Protein AF-A0A7V9K4Q1-F1 (afdb_monomer_lite)

Radius of gyration: 15.41 Å; chains: 1; bounding box: 44×35×32 Å

Secondary structure (DSSP, 8-state):
-HHHHHHHH-SSPPP---SS-HHHHHHHHHHHHHHHHHHT--TTTHHHHHHHHHHHHTTS-TT-HHHHHHHHHHHHHHHHTS-S-----

Sequence (89 aa):
MATALWKESTDEPLPKLPPGDPAEQIQELELRLVKVMVAEATPENAKKIAERTWDLVHDRPEIDPVKQAVVKAHEDLSQLGRPKGEAIE

pLDDT: mean 83.2, std 12.48, range [47.34, 94.62]

Structure (mmCIF, N/CA/C/O backbone):
data_AF-A0A7V9K4Q1-F1
#
_entry.id   AF-A0A7V9K4Q1-F1
#
loop_
_atom_site.group_PDB
_atom_site.id
_atom_site.type_symbol
_atom_site.label_atom_id
_atom_site.label_alt_id
_atom_site.label_comp_id
_atom_site.label_asym_id
_atom_site.label_entity_id
_atom_site.label_seq_id
_atom_site.pdbx_PDB_ins_code
_atom_site.Cartn_x
_atom_site.Cartn_y
_atom_site.Cartn_z
_atom_site.occupancy
_atom_site.B_iso_or_eq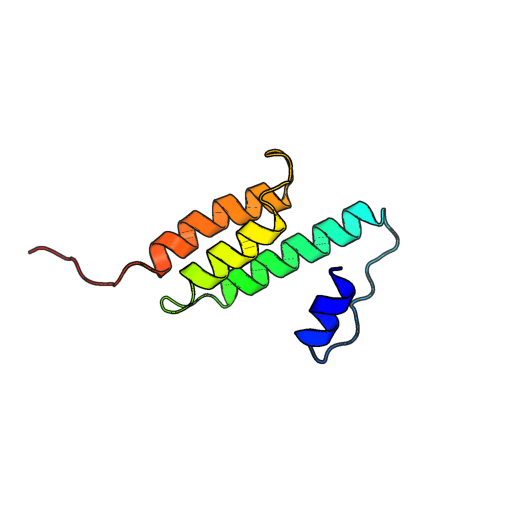uiv
_atom_site.auth_seq_id
_atom_site.auth_comp_id
_atom_site.auth_asym_id
_atom_site.auth_atom_id
_atom_site.pdbx_PDB_model_num
ATOM 1 N N . MET A 1 1 ? 12.867 -2.679 -2.180 1.00 64.56 1 MET A N 1
ATOM 2 C CA . MET A 1 1 ? 12.366 -2.296 -0.839 1.00 64.56 1 MET A CA 1
ATOM 3 C C . MET A 1 1 ? 11.086 -3.049 -0.448 1.00 64.56 1 MET A C 1
ATOM 5 O O . MET A 1 1 ? 11.003 -3.465 0.696 1.00 64.56 1 MET A O 1
ATOM 9 N N . ALA A 1 2 ? 10.151 -3.347 -1.362 1.00 73.38 2 ALA A N 1
ATOM 10 C CA . ALA A 1 2 ? 8.909 -4.083 -1.053 1.00 73.38 2 ALA A CA 1
ATOM 11 C C . ALA A 1 2 ? 9.087 -5.500 -0.454 1.00 73.38 2 ALA A C 1
ATOM 13 O O . ALA A 1 2 ? 8.316 -5.914 0.407 1.00 73.38 2 ALA A O 1
ATOM 14 N N . THR A 1 3 ? 10.126 -6.237 -0.857 1.00 77.00 3 THR A N 1
ATOM 15 C CA . THR A 1 3 ? 10.389 -7.599 -0.355 1.00 77.00 3 THR A CA 1
ATOM 16 C C . THR A 1 3 ? 10.803 -7.643 1.116 1.00 77.00 3 THR A C 1
ATOM 18 O O . THR A 1 3 ? 10.487 -8.609 1.805 1.00 77.00 3 THR A O 1
ATOM 21 N N . ALA A 1 4 ? 11.482 -6.601 1.605 1.00 79.44 4 ALA A N 1
ATOM 22 C CA . ALA A 1 4 ? 11.819 -6.471 3.020 1.00 79.44 4 ALA A CA 1
ATOM 23 C C . ALA A 1 4 ? 10.551 -6.233 3.852 1.00 79.44 4 ALA A C 1
ATOM 25 O O . ALA A 1 4 ? 10.315 -6.946 4.821 1.00 79.44 4 ALA A O 1
ATOM 26 N N . LEU A 1 5 ? 9.681 -5.328 3.390 1.00 86.06 5 LEU A N 1
ATOM 27 C CA . LEU A 1 5 ? 8.445 -4.969 4.084 1.00 86.06 5 LEU A CA 1
ATOM 28 C C . LEU A 1 5 ? 7.433 -6.130 4.145 1.00 86.06 5 LEU A C 1
ATOM 30 O O . LEU A 1 5 ? 6.771 -6.312 5.164 1.00 86.06 5 LEU A O 1
ATOM 34 N N . TRP A 1 6 ? 7.351 -6.956 3.092 1.00 81.19 6 TRP A N 1
ATOM 35 C CA . TRP A 1 6 ? 6.529 -8.177 3.083 1.00 81.19 6 TRP A CA 1
ATOM 36 C C . TRP A 1 6 ? 6.952 -9.161 4.179 1.00 81.19 6 TRP A C 1
ATOM 38 O O . TRP A 1 6 ? 6.111 -9.716 4.880 1.00 81.19 6 TRP A O 1
ATOM 48 N N . LYS A 1 7 ? 8.266 -9.347 4.346 1.00 79.88 7 LYS A N 1
ATOM 49 C CA . LYS A 1 7 ? 8.838 -10.276 5.326 1.00 79.88 7 LYS A CA 1
ATOM 50 C C . LYS A 1 7 ? 8.672 -9.792 6.770 1.00 79.88 7 LYS A C 1
ATOM 52 O O . LYS A 1 7 ? 8.662 -10.607 7.680 1.00 79.88 7 LYS A O 1
ATOM 57 N N . GLU A 1 8 ? 8.559 -8.481 6.976 1.00 82.56 8 GLU A N 1
ATOM 58 C CA . GLU A 1 8 ? 8.278 -7.893 8.292 1.00 82.56 8 GLU A CA 1
ATOM 59 C C . GLU A 1 8 ? 6.783 -7.882 8.638 1.00 82.56 8 GLU A C 1
ATOM 61 O O . GLU A 1 8 ? 6.430 -7.855 9.813 1.00 82.56 8 GLU A O 1
ATOM 66 N N . SER A 1 9 ? 5.909 -7.895 7.628 1.00 82.19 9 SER A N 1
ATOM 67 C CA . SER A 1 9 ? 4.461 -7.724 7.816 1.00 82.19 9 SER A CA 1
ATOM 68 C C . SER A 1 9 ? 3.663 -9.026 7.701 1.00 82.19 9 SER A C 1
ATOM 70 O O . SER A 1 9 ? 2.493 -9.044 8.069 1.00 82.19 9 SER A O 1
ATOM 72 N N . THR A 1 10 ? 4.259 -10.103 7.176 1.00 78.12 10 THR A N 1
ATOM 73 C CA . THR A 1 10 ? 3.576 -11.380 6.916 1.00 78.12 10 THR A CA 1
ATOM 74 C C . THR A 1 10 ? 4.469 -12.573 7.277 1.00 78.12 10 THR A C 1
ATOM 76 O O . THR A 1 10 ? 5.682 -12.523 7.075 1.00 78.12 10 THR A O 1
ATOM 79 N N . ASP A 1 11 ? 3.864 -13.665 7.756 1.00 77.19 11 ASP A N 1
ATOM 80 C CA . ASP A 1 11 ? 4.534 -14.965 7.973 1.00 77.19 11 ASP A CA 1
ATOM 81 C C . ASP A 1 11 ? 4.488 -15.863 6.714 1.00 77.19 11 ASP A C 1
ATOM 83 O O . ASP A 1 11 ? 4.932 -17.012 6.713 1.00 77.19 11 ASP A O 1
ATOM 87 N N . GLU A 1 12 ? 3.933 -15.348 5.613 1.00 71.19 12 GLU A N 1
ATOM 88 C CA . GLU A 1 12 ? 3.732 -16.099 4.377 1.00 71.19 12 GLU A CA 1
ATOM 89 C C . GLU A 1 12 ? 4.925 -15.970 3.417 1.00 71.19 12 GLU A C 1
ATOM 91 O O . GLU A 1 12 ? 5.520 -14.892 3.274 1.00 71.19 12 GLU A O 1
ATOM 96 N N . PRO A 1 13 ? 5.282 -17.058 2.702 1.00 75.44 13 PRO A N 1
ATOM 97 C CA . PRO A 1 13 ? 6.345 -17.011 1.712 1.00 75.44 13 PRO A CA 1
ATOM 98 C C . PRO A 1 13 ? 6.002 -16.008 0.612 1.00 75.44 13 PRO A C 1
ATOM 100 O O . PRO A 1 13 ? 4.847 -15.880 0.205 1.00 75.44 13 PRO A O 1
ATOM 103 N N . LEU A 1 14 ? 7.032 -15.324 0.104 1.00 73.62 14 LEU A N 1
ATOM 104 C CA . LEU A 1 14 ? 6.860 -14.317 -0.936 1.00 73.62 14 LEU A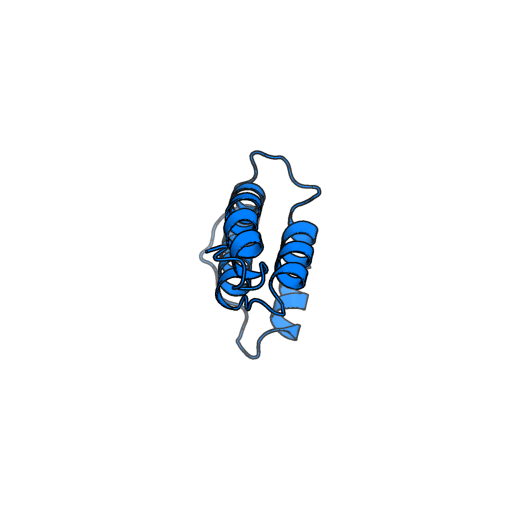 CA 1
ATOM 105 C C . LEU A 1 14 ? 6.088 -14.924 -2.126 1.00 73.62 14 LEU A C 1
ATOM 107 O O . LEU A 1 14 ? 6.527 -15.947 -2.669 1.00 73.62 14 LEU A O 1
ATOM 111 N N . PRO A 1 15 ? 4.954 -14.336 -2.536 1.00 74.06 15 PRO A N 1
ATOM 112 C CA . PRO A 1 15 ? 4.132 -14.904 -3.590 1.00 74.06 15 PRO A CA 1
ATOM 113 C C . PRO A 1 15 ? 4.916 -14.964 -4.903 1.00 74.06 15 PRO A C 1
ATOM 115 O O . PRO A 1 15 ? 5.543 -13.990 -5.323 1.00 74.06 15 PRO A O 1
ATOM 118 N N . LYS A 1 16 ? 4.885 -16.130 -5.562 1.00 68.56 16 LYS A N 1
ATOM 119 C CA . LYS A 1 16 ? 5.486 -16.308 -6.888 1.00 68.56 16 LYS A CA 1
ATOM 120 C C . LYS A 1 16 ? 4.585 -15.655 -7.926 1.00 68.56 16 LYS A C 1
ATOM 122 O O . LYS A 1 16 ? 3.526 -16.186 -8.254 1.00 68.56 16 LYS A O 1
ATOM 127 N N . LEU A 1 17 ? 5.016 -14.506 -8.423 1.00 62.62 17 LEU A N 1
ATOM 128 C CA . LEU A 1 17 ? 4.368 -13.833 -9.537 1.00 62.62 17 LEU A CA 1
ATOM 129 C C . LEU A 1 17 ? 4.756 -14.538 -10.856 1.00 62.62 17 LEU A C 1
ATOM 131 O O . LEU A 1 17 ? 5.874 -15.056 -10.966 1.00 62.62 17 LEU A O 1
ATOM 135 N N . PRO A 1 18 ? 3.834 -14.648 -11.831 1.00 60.38 18 PRO A N 1
ATOM 136 C CA . PRO A 1 18 ? 4.134 -15.228 -13.139 1.00 60.38 18 PRO A CA 1
ATOM 137 C C . PRO A 1 18 ? 5.250 -14.434 -13.844 1.00 60.38 18 PRO A C 1
ATOM 139 O O . PRO A 1 18 ? 5.415 -13.248 -13.562 1.00 60.38 18 PRO A O 1
ATOM 142 N N . PRO A 1 19 ? 6.029 -15.051 -14.755 1.00 53.53 19 PRO A N 1
ATOM 143 C CA . PRO A 1 19 ? 7.087 -14.350 -15.476 1.00 53.53 19 PRO A CA 1
ATOM 144 C C . PRO A 1 19 ? 6.485 -13.266 -16.385 1.00 53.53 19 PRO A C 1
ATOM 146 O O . PRO A 1 19 ? 5.965 -13.561 -17.456 1.00 53.53 19 PRO A O 1
ATOM 149 N N . GLY A 1 20 ? 6.558 -12.019 -15.927 1.00 61.03 20 GLY A N 1
ATOM 150 C CA . GLY A 1 20 ? 6.232 -10.789 -16.657 1.00 61.03 20 GLY A CA 1
ATOM 151 C C . GLY A 1 20 ? 7.310 -9.726 -16.438 1.00 61.03 20 GLY A C 1
ATOM 152 O O . GLY A 1 20 ? 8.326 -10.016 -15.795 1.00 61.03 20 GLY A O 1
ATOM 153 N N . ASP A 1 21 ? 7.107 -8.505 -16.936 1.00 74.62 21 ASP A N 1
ATOM 154 C CA . ASP A 1 21 ? 8.027 -7.398 -16.658 1.00 74.62 21 ASP A CA 1
ATOM 155 C C . ASP A 1 21 ? 8.132 -7.203 -15.128 1.00 74.62 21 ASP A C 1
ATOM 157 O O . ASP A 1 21 ? 7.104 -7.089 -14.450 1.00 74.62 21 ASP A O 1
ATOM 161 N N . PRO A 1 22 ? 9.342 -7.207 -14.537 1.00 78.62 22 PRO A N 1
ATOM 162 C CA . PRO A 1 22 ? 9.523 -6.940 -13.113 1.00 78.62 22 PRO A CA 1
ATOM 163 C C . PRO A 1 22 ? 8.809 -5.670 -12.631 1.00 78.62 22 PRO A C 1
ATOM 165 O O . PRO A 1 22 ? 8.343 -5.636 -11.493 1.00 78.62 22 PRO A O 1
ATOM 168 N N . ALA A 1 23 ? 8.690 -4.646 -13.481 1.00 79.38 23 ALA A N 1
ATOM 169 C CA . ALA A 1 23 ? 7.962 -3.424 -13.164 1.00 79.38 23 ALA A CA 1
ATOM 170 C C . ALA A 1 23 ? 6.448 -3.664 -13.029 1.00 79.38 23 ALA A C 1
ATOM 172 O O . ALA A 1 23 ? 5.835 -3.172 -12.082 1.00 79.38 23 ALA A O 1
ATOM 173 N N . GLU A 1 24 ? 5.854 -4.466 -13.916 1.00 80.31 24 GLU A N 1
ATOM 174 C CA . GLU A 1 24 ? 4.431 -4.829 -13.855 1.00 80.31 24 GLU A CA 1
ATOM 175 C C . GLU A 1 24 ? 4.126 -5.682 -12.619 1.00 80.31 24 GLU A C 1
ATOM 177 O O . GLU A 1 24 ? 3.151 -5.439 -11.912 1.00 80.31 24 GLU A O 1
ATOM 182 N N . GLN A 1 25 ? 5.007 -6.628 -12.291 1.00 83.19 25 GLN A N 1
ATOM 183 C CA . GLN A 1 25 ? 4.880 -7.465 -11.096 1.00 83.19 25 GLN A CA 1
ATOM 184 C C . GLN A 1 25 ? 4.921 -6.647 -9.798 1.00 83.19 25 GLN A C 1
ATOM 186 O O . GLN A 1 25 ? 4.153 -6.895 -8.866 1.00 83.19 25 GLN A O 1
ATOM 191 N N . ILE A 1 26 ? 5.817 -5.659 -9.734 1.00 88.62 26 ILE A N 1
ATOM 192 C CA . ILE A 1 26 ? 5.901 -4.734 -8.601 1.00 88.62 26 ILE A CA 1
ATOM 193 C C . ILE A 1 26 ? 4.627 -3.890 -8.518 1.00 88.62 26 ILE A C 1
ATOM 195 O O . ILE A 1 26 ? 4.049 -3.781 -7.439 1.00 88.62 26 ILE A O 1
ATOM 199 N N . GLN A 1 27 ? 4.145 -3.368 -9.644 1.00 89.19 27 GLN A N 1
ATOM 200 C CA . GLN A 1 27 ? 2.918 -2.578 -9.689 1.00 89.19 27 GLN A CA 1
ATOM 201 C C . GLN A 1 27 ? 1.689 -3.386 -9.239 1.00 89.19 27 GLN A C 1
ATOM 203 O O . GLN A 1 27 ? 0.879 -2.896 -8.451 1.00 89.19 27 GLN A O 1
ATOM 208 N N . GLU A 1 28 ? 1.558 -4.644 -9.668 1.00 89.38 28 GLU A N 1
ATOM 209 C CA . GLU A 1 28 ? 0.490 -5.536 -9.203 1.00 89.38 28 GLU A CA 1
ATOM 210 C C . GLU A 1 28 ? 0.562 -5.794 -7.696 1.00 89.38 28 GLU A C 1
ATOM 212 O O . GLU A 1 28 ? -0.465 -5.796 -7.009 1.00 89.38 28 GLU A O 1
ATOM 217 N N . LEU A 1 29 ? 1.768 -6.017 -7.167 1.00 89.94 29 LEU A N 1
ATOM 218 C CA . LEU A 1 29 ? 1.979 -6.204 -5.736 1.00 89.94 29 LEU A CA 1
ATOM 219 C C . LEU A 1 29 ? 1.570 -4.951 -4.952 1.00 89.94 29 LEU A C 1
ATOM 221 O O . LEU A 1 29 ? 0.900 -5.057 -3.927 1.00 89.94 29 LEU A O 1
ATOM 225 N N . GLU A 1 30 ? 1.932 -3.771 -5.445 1.00 93.12 30 GLU A N 1
ATOM 226 C CA . GLU A 1 30 ? 1.608 -2.488 -4.823 1.00 93.12 30 GLU A CA 1
ATOM 227 C C . GLU A 1 30 ? 0.105 -2.204 -4.838 1.00 93.12 30 GLU A C 1
ATOM 229 O O . GLU A 1 30 ? -0.452 -1.800 -3.817 1.00 93.12 30 GLU A O 1
ATOM 234 N N . LEU A 1 31 ? -0.583 -2.506 -5.941 1.00 93.31 31 LEU A N 1
ATOM 235 C CA . LEU A 1 31 ? -2.044 -2.420 -6.015 1.00 93.31 31 LEU A CA 1
ATOM 236 C C . LEU A 1 31 ? -2.721 -3.344 -4.997 1.00 93.31 31 LEU A C 1
ATOM 238 O O . LEU A 1 31 ? -3.677 -2.943 -4.326 1.00 93.31 31 LEU A O 1
ATOM 242 N N . ARG A 1 32 ? -2.226 -4.579 -4.851 1.00 93.06 32 ARG A N 1
ATOM 243 C CA . ARG A 1 32 ? -2.744 -5.523 -3.850 1.00 93.06 32 ARG A CA 1
ATOM 244 C C . ARG A 1 32 ? -2.492 -5.025 -2.431 1.00 93.06 32 ARG A C 1
ATOM 246 O O . ARG A 1 32 ? -3.407 -5.092 -1.615 1.00 93.06 32 ARG A O 1
ATOM 253 N N . LEU A 1 33 ? -1.304 -4.489 -2.154 1.00 92.81 33 LEU A N 1
ATOM 254 C CA . LEU A 1 33 ? -0.961 -3.927 -0.849 1.00 92.81 33 LEU A CA 1
ATOM 255 C C . LEU A 1 33 ? -1.897 -2.773 -0.476 1.00 92.81 33 LEU A C 1
ATOM 257 O O . LEU A 1 33 ? -2.492 -2.805 0.598 1.00 92.81 33 LEU A O 1
ATOM 261 N N . VAL A 1 34 ? -2.092 -1.802 -1.374 1.00 92.50 34 VAL A N 1
ATOM 262 C CA . VAL A 1 34 ? -3.016 -0.677 -1.147 1.00 92.50 34 VAL A CA 1
ATOM 263 C C . VAL A 1 34 ? -4.422 -1.191 -0.841 1.00 92.50 34 VAL A C 1
ATOM 2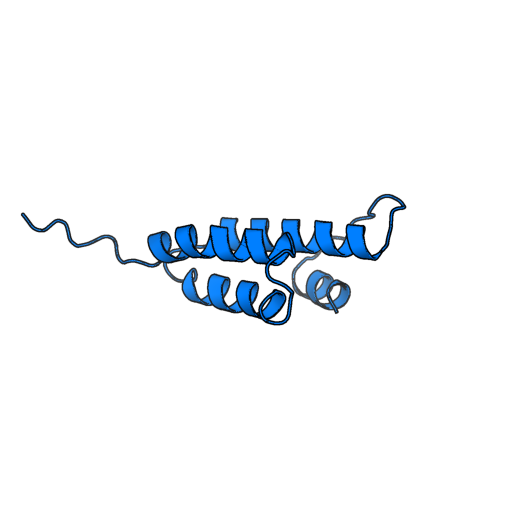65 O O . VAL A 1 34 ? -5.042 -0.750 0.122 1.00 92.50 34 VAL A O 1
ATOM 268 N N . LYS A 1 35 ? -4.911 -2.174 -1.605 1.00 91.94 35 LYS A N 1
ATOM 269 C CA . LYS A 1 35 ? -6.239 -2.757 -1.385 1.00 91.94 35 LYS A CA 1
ATOM 270 C C . LYS A 1 35 ? -6.377 -3.417 -0.010 1.00 91.94 35 LYS A C 1
ATOM 272 O O . LYS A 1 35 ? -7.405 -3.231 0.634 1.00 91.94 35 LYS A O 1
ATOM 277 N N . VAL A 1 36 ? -5.373 -4.176 0.431 1.00 93.56 36 VAL A N 1
ATOM 278 C CA . VAL A 1 36 ? -5.381 -4.820 1.756 1.00 93.56 36 VAL A CA 1
ATOM 279 C C . VAL A 1 36 ? -5.360 -3.768 2.860 1.00 93.56 36 VAL A C 1
ATOM 281 O O . VAL A 1 36 ? -6.209 -3.808 3.743 1.00 93.56 36 VAL A O 1
ATOM 284 N N . MET A 1 37 ? -4.471 -2.775 2.766 1.00 91.75 37 MET A N 1
ATOM 285 C CA . MET A 1 37 ? -4.373 -1.712 3.771 1.00 91.75 37 MET A CA 1
ATOM 286 C C . MET A 1 37 ? -5.684 -0.940 3.916 1.00 91.75 37 MET A C 1
ATOM 288 O O . MET A 1 37 ? -6.125 -0.680 5.027 1.00 91.75 37 MET A O 1
ATOM 292 N N . VAL A 1 38 ? -6.332 -0.600 2.803 1.00 89.88 38 VAL A N 1
ATOM 293 C CA . VAL A 1 38 ? -7.619 0.109 2.822 1.00 89.88 38 VAL A CA 1
ATOM 294 C C . VAL A 1 38 ? -8.736 -0.778 3.379 1.00 89.88 38 VAL A C 1
ATOM 296 O O . VAL A 1 38 ? -9.595 -0.284 4.100 1.00 89.88 38 VAL A O 1
ATOM 299 N N . ALA A 1 39 ? -8.722 -2.085 3.098 1.00 90.56 39 ALA A N 1
ATOM 300 C CA . ALA A 1 39 ? -9.714 -3.023 3.626 1.00 90.56 39 ALA A CA 1
ATOM 301 C C . ALA A 1 39 ? -9.590 -3.251 5.144 1.00 90.56 39 ALA A C 1
ATOM 303 O O . ALA A 1 39 ? -10.599 -3.481 5.807 1.00 90.56 39 ALA A O 1
ATOM 304 N N . GLU A 1 40 ? -8.379 -3.166 5.699 1.00 90.06 40 GLU A N 1
ATOM 305 C CA . GLU A 1 40 ? -8.125 -3.246 7.147 1.00 90.06 40 GLU A CA 1
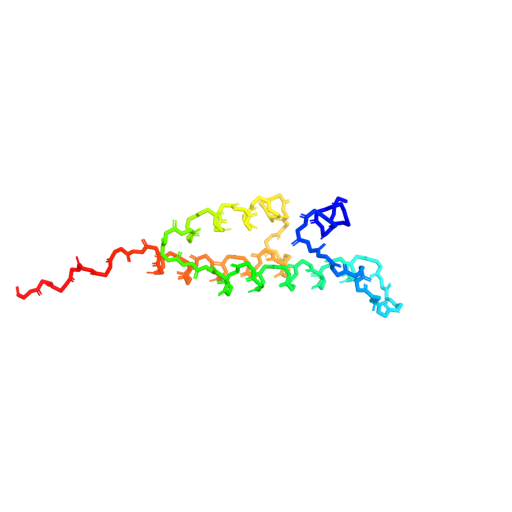ATOM 306 C C . GLU A 1 40 ? -8.303 -1.901 7.872 1.00 90.06 40 GLU A C 1
ATOM 308 O O . GLU A 1 40 ? -8.068 -1.793 9.083 1.00 90.06 40 GLU A O 1
ATOM 313 N N . ALA A 1 41 ? -8.714 -0.858 7.148 1.00 91.56 41 ALA A N 1
ATOM 314 C CA . ALA A 1 41 ? -8.936 0.439 7.746 1.00 91.56 41 ALA A CA 1
ATOM 315 C C . ALA A 1 41 ? -10.143 0.436 8.685 1.00 91.56 41 ALA A C 1
ATOM 317 O O . ALA A 1 41 ? -11.235 -0.036 8.374 1.00 91.56 41 ALA A O 1
ATOM 318 N N . THR A 1 42 ? -9.930 1.030 9.849 1.00 90.88 42 THR A N 1
ATOM 319 C CA . THR A 1 42 ? -10.915 1.343 10.873 1.00 90.88 42 THR A CA 1
ATOM 320 C C . THR A 1 42 ? -10.945 2.860 11.065 1.00 90.88 42 THR A C 1
ATOM 322 O O . THR A 1 42 ? -9.971 3.544 10.739 1.00 90.88 42 THR A O 1
ATOM 325 N N . PRO A 1 43 ? -12.016 3.430 11.638 1.00 90.75 43 PRO A N 1
ATOM 326 C CA . PRO A 1 43 ? -12.077 4.868 11.916 1.00 90.75 43 PRO A CA 1
ATOM 327 C C . PRO A 1 43 ? -10.875 5.392 12.719 1.00 90.75 43 PRO A C 1
ATOM 329 O O . PRO A 1 43 ? -10.408 6.505 12.496 1.00 90.75 43 PRO A O 1
ATOM 332 N N . GLU A 1 44 ? -10.337 4.566 13.620 1.00 89.56 44 GLU A N 1
ATOM 333 C CA . GLU A 1 44 ? -9.212 4.911 14.494 1.00 89.56 44 GLU A CA 1
ATOM 334 C C . GLU A 1 44 ? -7.865 4.951 13.756 1.00 89.56 44 GLU A C 1
ATOM 336 O O . GLU A 1 44 ? -6.972 5.710 14.136 1.00 89.56 44 GLU A O 1
ATOM 341 N N . ASN A 1 45 ? -7.698 4.144 12.703 1.00 90.38 45 ASN A N 1
ATOM 342 C CA . ASN A 1 45 ? -6.434 4.019 11.973 1.00 90.38 45 ASN A CA 1
ATOM 343 C C . ASN A 1 45 ? -6.494 4.565 10.529 1.00 90.38 45 ASN A C 1
ATOM 345 O O . ASN A 1 45 ? -5.451 4.632 9.876 1.00 90.38 45 ASN A O 1
ATOM 349 N N . ALA A 1 46 ? -7.663 5.011 10.053 1.00 89.88 46 ALA A N 1
ATOM 350 C CA . ALA A 1 46 ? -7.893 5.461 8.679 1.00 89.88 46 ALA A CA 1
ATOM 351 C C . ALA A 1 46 ? -6.908 6.554 8.244 1.00 89.88 46 ALA A C 1
ATOM 353 O O . ALA A 1 46 ? -6.329 6.472 7.162 1.00 89.88 46 ALA A O 1
ATOM 354 N N . LYS A 1 47 ? -6.638 7.535 9.120 1.00 90.38 47 LYS A N 1
ATOM 355 C CA . LYS A 1 47 ? -5.645 8.590 8.859 1.00 90.38 47 LYS A CA 1
ATOM 356 C C . LYS A 1 47 ? -4.238 8.016 8.668 1.00 90.38 47 LYS A C 1
ATOM 358 O O . LYS A 1 47 ? -3.563 8.351 7.703 1.00 90.38 47 LYS A O 1
ATOM 363 N N . LYS A 1 48 ? -3.825 7.108 9.554 1.00 91.94 48 LYS A N 1
ATOM 364 C CA . LYS A 1 48 ? -2.500 6.476 9.508 1.00 91.94 48 LYS A CA 1
ATOM 365 C C . LYS A 1 48 ? -2.328 5.614 8.257 1.00 91.94 48 LYS A C 1
ATOM 367 O O . LYS A 1 48 ? -1.234 5.542 7.704 1.00 91.94 48 LYS A O 1
ATOM 372 N N . ILE A 1 49 ? -3.391 4.941 7.821 1.00 92.75 49 ILE A N 1
ATOM 373 C CA . ILE A 1 49 ? -3.391 4.157 6.583 1.00 92.75 49 ILE A CA 1
ATOM 374 C C . ILE A 1 49 ? -3.295 5.083 5.374 1.00 92.75 49 ILE A C 1
ATOM 376 O O . ILE A 1 49 ? -2.448 4.837 4.522 1.00 92.75 49 ILE A O 1
ATOM 380 N N . ALA A 1 50 ? -4.065 6.174 5.344 1.00 91.44 50 ALA A N 1
ATOM 381 C CA . ALA A 1 50 ? -3.994 7.168 4.279 1.00 91.44 50 ALA A CA 1
ATOM 382 C C . ALA A 1 50 ? -2.581 7.764 4.138 1.00 91.44 50 ALA A C 1
ATOM 384 O O . ALA A 1 50 ? -2.053 7.816 3.027 1.00 91.44 50 ALA A O 1
ATOM 385 N N . GLU A 1 51 ? -1.944 8.148 5.248 1.00 93.06 51 GLU A N 1
ATOM 386 C CA . GLU A 1 51 ? -0.563 8.654 5.269 1.00 93.06 51 GLU A CA 1
ATOM 387 C C . GLU A 1 51 ? 0.421 7.615 4.708 1.00 93.06 51 GLU A C 1
ATOM 389 O O . GLU A 1 51 ? 1.165 7.903 3.774 1.00 93.06 51 GLU A O 1
ATOM 394 N N . ARG A 1 52 ? 0.353 6.364 5.181 1.00 92.94 52 ARG A N 1
ATOM 395 C CA . ARG A 1 52 ? 1.248 5.291 4.715 1.00 92.94 52 ARG A CA 1
ATOM 396 C C . ARG A 1 52 ? 1.075 4.951 3.238 1.00 92.94 52 ARG A C 1
ATOM 398 O O . ARG A 1 52 ? 2.061 4.707 2.548 1.00 92.94 52 ARG A O 1
ATOM 405 N N . THR A 1 53 ? -0.161 4.892 2.743 1.00 93.06 53 THR A N 1
ATOM 406 C CA . THR A 1 53 ? -0.397 4.632 1.317 1.00 93.06 53 THR A CA 1
ATOM 407 C C . THR A 1 53 ? 0.034 5.820 0.462 1.00 93.06 53 THR A C 1
ATOM 409 O O . THR A 1 53 ? 0.431 5.623 -0.680 1.00 93.06 53 THR A O 1
ATOM 412 N N . TRP A 1 54 ? -0.011 7.042 1.002 1.00 93.12 54 TRP A N 1
ATOM 413 C CA . TRP A 1 54 ? 0.489 8.234 0.321 1.00 93.12 54 TRP A CA 1
ATOM 414 C C . TRP A 1 54 ? 2.015 8.240 0.206 1.00 93.12 54 TRP A C 1
ATOM 416 O O . TRP A 1 54 ? 2.532 8.520 -0.875 1.00 93.12 54 TRP A O 1
ATOM 426 N N . ASP A 1 55 ? 2.733 7.828 1.255 1.00 93.69 55 ASP A N 1
ATOM 427 C CA . ASP A 1 55 ? 4.197 7.689 1.230 1.00 93.69 55 ASP A CA 1
ATOM 428 C C . ASP A 1 55 ? 4.690 6.737 0.118 1.00 93.69 55 ASP A C 1
ATOM 430 O O . ASP A 1 55 ? 5.787 6.897 -0.411 1.00 93.69 55 ASP A O 1
ATOM 434 N N . LEU A 1 56 ? 3.866 5.768 -0.301 1.00 90.00 56 LEU A N 1
ATOM 435 C CA . LEU A 1 56 ? 4.190 4.851 -1.401 1.00 90.00 56 LEU A CA 1
ATOM 436 C C . LEU A 1 56 ? 4.144 5.522 -2.789 1.00 90.00 56 LEU A C 1
ATOM 438 O O . LEU A 1 56 ? 4.827 5.079 -3.721 1.00 90.00 56 LEU A O 1
ATOM 442 N N . VAL A 1 57 ? 3.310 6.553 -2.954 1.00 93.88 57 VAL A N 1
ATOM 443 C CA . VAL A 1 57 ? 2.924 7.087 -4.272 1.00 93.88 57 VAL A CA 1
ATOM 444 C C . VAL A 1 57 ? 3.161 8.587 -4.447 1.00 93.88 57 VAL A C 1
ATOM 446 O O . VAL A 1 57 ? 2.978 9.089 -5.556 1.00 93.88 57 VAL A O 1
ATOM 449 N N . HIS A 1 58 ? 3.566 9.326 -3.408 1.00 92.06 58 HIS A N 1
ATOM 450 C CA . HIS A 1 58 ? 3.655 10.791 -3.477 1.00 92.06 58 HIS A CA 1
ATOM 451 C C . HIS A 1 58 ? 4.589 11.274 -4.602 1.00 92.06 58 HIS A C 1
ATOM 453 O O . HIS A 1 58 ? 4.221 12.193 -5.333 1.00 92.06 58 HIS A O 1
ATOM 459 N N . ASP A 1 59 ? 5.723 10.596 -4.804 1.00 93.31 59 ASP A N 1
ATOM 460 C CA . ASP A 1 59 ? 6.736 10.919 -5.822 1.00 93.31 59 ASP A CA 1
ATOM 461 C C . ASP A 1 59 ? 6.398 10.385 -7.232 1.00 93.31 59 ASP A C 1
ATOM 463 O O . ASP A 1 59 ? 7.056 10.710 -8.216 1.00 93.31 59 ASP A O 1
ATOM 467 N N . ARG A 1 60 ? 5.342 9.571 -7.366 1.00 91.31 60 ARG A N 1
ATOM 468 C CA . ARG A 1 60 ? 4.956 8.953 -8.645 1.00 91.31 60 ARG A CA 1
ATOM 469 C C . ARG A 1 60 ? 4.184 9.919 -9.550 1.00 91.31 60 ARG A C 1
ATOM 471 O O . ARG A 1 60 ? 3.492 10.814 -9.047 1.00 91.31 60 ARG A O 1
ATOM 478 N N . PRO A 1 61 ? 4.216 9.721 -10.882 1.00 92.75 61 PRO A N 1
ATOM 479 C CA . PRO A 1 61 ? 3.386 10.496 -11.799 1.00 92.75 61 PRO A CA 1
ATOM 480 C C . PRO A 1 61 ? 1.891 10.252 -11.547 1.00 92.75 61 PRO A C 1
ATOM 482 O O . PRO A 1 61 ? 1.486 9.173 -11.131 1.00 92.75 61 PRO A O 1
ATOM 485 N N . GLU A 1 62 ? 1.049 11.246 -11.830 1.00 89.75 62 GLU A N 1
ATOM 486 C CA . GLU A 1 62 ? -0.409 11.169 -11.598 1.00 89.75 62 GLU A CA 1
ATOM 487 C C . GLU A 1 62 ? -1.121 10.111 -12.450 1.00 89.75 62 GLU A C 1
ATOM 489 O O . GLU A 1 62 ? -2.197 9.634 -12.094 1.00 89.75 62 GLU A O 1
ATOM 494 N N . ILE A 1 63 ? -0.506 9.726 -13.570 1.00 92.25 63 ILE A N 1
ATOM 495 C CA . ILE A 1 63 ? -0.995 8.656 -14.443 1.00 92.25 63 ILE A CA 1
ATOM 496 C C . ILE A 1 63 ? -0.652 7.255 -13.920 1.00 92.25 63 ILE A C 1
ATOM 498 O O . ILE A 1 63 ? -1.097 6.272 -14.507 1.00 92.25 63 ILE A O 1
ATOM 502 N N . ASP A 1 64 ? 0.152 7.146 -12.856 1.00 92.62 64 ASP A N 1
ATOM 503 C CA . ASP A 1 64 ? 0.504 5.856 -12.272 1.00 92.62 64 ASP A CA 1
ATOM 504 C C . ASP A 1 64 ? -0.746 5.195 -11.659 1.00 92.62 64 ASP A C 1
ATOM 506 O O . ASP A 1 64 ? -1.438 5.811 -10.838 1.00 92.62 64 ASP A O 1
ATOM 510 N N . PRO A 1 65 ? -1.051 3.939 -12.021 1.00 92.88 65 PRO A N 1
ATOM 511 C CA . PRO A 1 65 ? -2.274 3.282 -11.574 1.00 92.88 65 PRO A CA 1
ATOM 512 C C . PRO A 1 65 ? -2.300 3.042 -10.059 1.00 92.88 65 PRO A C 1
ATOM 514 O O . PRO A 1 65 ? -3.381 3.041 -9.466 1.00 92.88 65 PRO A O 1
ATOM 517 N N . VAL A 1 66 ? -1.143 2.894 -9.399 1.00 93.00 66 VAL A N 1
ATOM 518 C CA . VAL A 1 66 ? -1.071 2.780 -7.934 1.00 93.00 66 VAL A CA 1
ATOM 519 C C . VAL A 1 66 ? -1.447 4.113 -7.298 1.00 93.00 66 VAL A C 1
ATOM 521 O O . VAL A 1 66 ? -2.254 4.144 -6.368 1.00 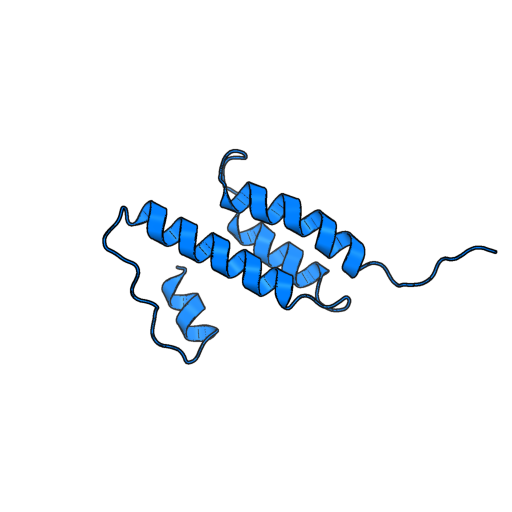93.00 66 VAL A O 1
ATOM 524 N N . LYS A 1 67 ? -0.934 5.230 -7.831 1.00 94.56 67 LYS A N 1
ATOM 525 C CA . LYS A 1 67 ? -1.289 6.573 -7.349 1.00 94.56 67 LYS A CA 1
ATOM 526 C C . LYS A 1 67 ? -2.781 6.856 -7.508 1.00 94.56 67 LYS A C 1
ATOM 528 O O . LYS A 1 67 ? -3.411 7.326 -6.563 1.00 94.56 67 LYS A O 1
ATOM 533 N N . GLN A 1 68 ? -3.370 6.498 -8.648 1.00 94.62 68 GLN A N 1
ATOM 534 C CA . GLN A 1 68 ? -4.812 6.641 -8.871 1.00 94.62 68 GLN A CA 1
ATOM 535 C C . GLN A 1 68 ? -5.643 5.806 -7.887 1.00 94.62 68 GLN A C 1
ATOM 537 O O . GLN A 1 68 ? -6.645 6.293 -7.359 1.00 94.62 68 GLN A O 1
ATOM 542 N N . ALA A 1 69 ? -5.217 4.573 -7.594 1.00 93.38 69 ALA A N 1
ATOM 543 C CA . ALA A 1 69 ? -5.886 3.721 -6.615 1.00 93.38 69 ALA A CA 1
ATOM 544 C C . ALA A 1 69 ? -5.831 4.311 -5.194 1.00 93.38 69 ALA A C 1
ATOM 546 O O . ALA A 1 69 ? -6.847 4.312 -4.499 1.00 93.38 69 ALA A O 1
ATOM 547 N N . VAL A 1 70 ? -4.680 4.853 -4.778 1.00 94.00 70 VAL A N 1
ATOM 548 C CA . VAL A 1 70 ? -4.516 5.502 -3.465 1.00 94.00 70 VAL A CA 1
ATOM 549 C C . VAL A 1 70 ? -5.371 6.759 -3.349 1.00 94.00 70 VAL A C 1
ATOM 551 O O . VAL A 1 70 ? -6.077 6.915 -2.357 1.00 94.00 70 VAL A O 1
ATOM 554 N N . VAL A 1 71 ? -5.355 7.630 -4.363 1.00 93.50 71 VAL A N 1
ATOM 555 C CA . VAL A 1 71 ? -6.171 8.857 -4.372 1.00 93.50 71 VAL A CA 1
ATOM 556 C C . VAL A 1 71 ? -7.657 8.521 -4.269 1.00 93.50 71 VAL A C 1
ATOM 558 O O . VAL A 1 71 ? -8.369 9.139 -3.483 1.00 93.50 71 VAL A O 1
ATOM 561 N N . LYS A 1 72 ? -8.123 7.501 -4.998 1.00 91.31 72 LYS A N 1
ATOM 562 C CA . LYS A 1 72 ? -9.508 7.032 -4.890 1.00 91.31 72 LYS A CA 1
ATOM 563 C C . LYS A 1 72 ? -9.824 6.512 -3.483 1.00 91.31 72 LYS A C 1
ATOM 565 O O . LYS A 1 72 ? -10.843 6.877 -2.912 1.00 91.31 72 LYS A O 1
ATOM 570 N N . ALA A 1 73 ? -8.940 5.698 -2.910 1.00 90.94 73 ALA A N 1
ATOM 571 C CA . ALA A 1 73 ? -9.132 5.140 -1.575 1.00 90.94 73 ALA A CA 1
ATOM 572 C C . ALA A 1 73 ? -9.084 6.197 -0.457 1.00 90.94 73 ALA A C 1
ATOM 574 O O . ALA A 1 73 ? -9.697 6.017 0.592 1.00 90.94 73 ALA A O 1
ATOM 575 N N . HIS A 1 74 ? -8.375 7.311 -0.658 1.00 91.38 74 HIS A N 1
ATOM 576 C CA . HIS A 1 74 ? -8.332 8.420 0.299 1.00 91.38 74 HIS A CA 1
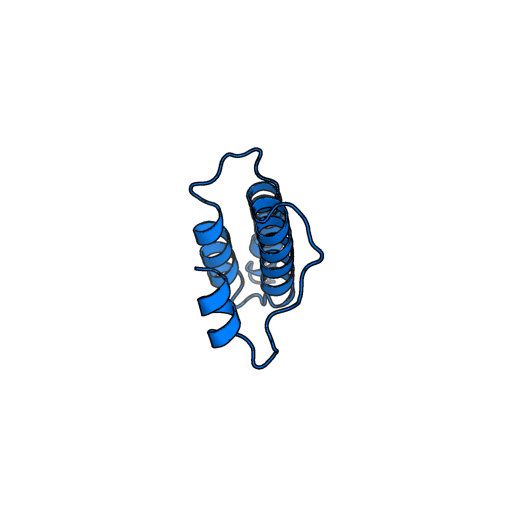ATOM 577 C C . HIS A 1 74 ? -9.696 9.076 0.509 1.00 91.38 74 HIS A C 1
ATOM 579 O O . HIS A 1 74 ? -9.964 9.549 1.614 1.00 91.38 74 HIS A O 1
ATOM 585 N N . GLU A 1 75 ? -10.570 9.072 -0.499 1.00 86.75 75 GLU A N 1
ATOM 586 C CA . GLU A 1 75 ? -11.946 9.546 -0.340 1.00 86.75 75 GLU A CA 1
ATOM 587 C C . GLU A 1 75 ? -12.718 8.651 0.643 1.00 86.75 75 GLU A C 1
ATOM 589 O O . GLU A 1 75 ? -13.283 9.149 1.621 1.00 86.75 75 GLU A O 1
ATOM 594 N N . ASP A 1 76 ? -12.636 7.331 0.457 1.00 86.69 76 ASP A N 1
ATOM 595 C CA . ASP A 1 76 ? -13.286 6.333 1.317 1.00 86.69 76 ASP A CA 1
ATOM 596 C C . ASP A 1 76 ? -12.746 6.386 2.760 1.00 86.69 76 ASP A C 1
ATOM 598 O O . ASP A 1 76 ? -13.507 6.402 3.731 1.00 86.69 76 ASP A O 1
ATOM 602 N N . LEU A 1 77 ? -11.421 6.492 2.922 1.00 87.19 77 LEU A N 1
ATOM 603 C CA . LEU A 1 77 ? -10.770 6.601 4.234 1.00 87.19 77 LEU A CA 1
ATOM 604 C C . LEU A 1 77 ? -11.130 7.904 4.956 1.00 87.19 77 LEU A C 1
ATOM 606 O O . LEU A 1 77 ? -11.307 7.913 6.177 1.00 87.19 77 LEU A O 1
ATOM 610 N N . SER A 1 78 ? -11.268 9.002 4.210 1.00 86.81 78 SER A N 1
ATOM 611 C CA . SER A 1 78 ? -11.685 10.292 4.765 1.00 86.81 78 SER A CA 1
ATOM 612 C C . SER A 1 78 ? -13.116 10.246 5.291 1.00 86.81 78 SER A C 1
ATOM 614 O O . SER A 1 78 ? -13.414 10.884 6.300 1.00 86.81 78 SER A O 1
ATOM 616 N N . GLN A 1 79 ? -14.003 9.491 4.639 1.00 83.44 79 GLN A N 1
ATOM 617 C CA . GLN A 1 79 ? -15.361 9.264 5.134 1.00 83.44 79 GLN A CA 1
ATOM 618 C C . GLN A 1 79 ? -15.368 8.360 6.372 1.00 83.44 79 GLN A C 1
ATOM 620 O O . GLN A 1 79 ? -16.086 8.649 7.327 1.00 83.44 79 GLN A O 1
ATOM 625 N N . LEU A 1 80 ? -14.534 7.316 6.389 1.00 84.62 80 LEU A N 1
ATOM 626 C CA . LEU A 1 80 ? -14.431 6.369 7.502 1.00 84.62 80 LEU A CA 1
ATOM 627 C C . LEU A 1 80 ? -13.891 7.008 8.793 1.00 84.62 80 LEU A C 1
ATOM 629 O O . LEU A 1 80 ? -14.351 6.678 9.883 1.00 84.62 80 LEU A O 1
ATOM 633 N N . GLY A 1 81 ? -12.919 7.917 8.677 1.00 77.06 81 GLY A N 1
ATOM 634 C CA . GLY A 1 81 ? -12.297 8.607 9.811 1.00 77.06 81 GLY A CA 1
ATOM 635 C C . GLY A 1 81 ? -13.120 9.761 10.395 1.00 77.06 81 GLY A C 1
ATOM 636 O O . GLY A 1 81 ? -12.725 10.334 11.413 1.00 77.06 81 GLY A O 1
ATOM 637 N N . ARG A 1 82 ? -14.253 10.136 9.781 1.00 76.38 82 ARG A N 1
ATOM 638 C CA . ARG A 1 82 ? -15.161 11.128 10.372 1.00 76.38 82 ARG A CA 1
ATOM 639 C C . ARG A 1 82 ? -15.930 10.485 11.532 1.00 76.38 82 ARG A C 1
ATOM 641 O O . ARG A 1 82 ? -16.518 9.419 11.346 1.00 76.38 82 ARG A O 1
ATOM 648 N N . PRO A 1 83 ? -15.980 11.115 12.719 1.00 61.00 83 PRO A N 1
ATOM 649 C CA . PRO A 1 83 ? -16.826 10.626 13.797 1.00 61.00 83 PRO A CA 1
ATOM 650 C C . PRO A 1 83 ? -18.282 10.593 13.317 1.00 61.00 83 PRO A C 1
ATOM 652 O O . PRO A 1 83 ? -18.796 11.569 12.769 1.00 61.00 83 PRO A O 1
ATOM 655 N N . LYS A 1 84 ? -18.950 9.452 13.504 1.00 55.19 84 LYS A N 1
ATOM 656 C CA . LYS A 1 84 ? -20.377 9.287 13.215 1.00 55.19 84 LYS A CA 1
ATOM 657 C C . LYS A 1 84 ? -21.174 10.116 14.225 1.00 55.19 84 LYS A C 1
ATOM 659 O O . LYS A 1 84 ? -21.539 9.608 15.278 1.00 55.19 84 LYS A O 1
ATOM 664 N N . GLY A 1 85 ? -21.404 11.392 13.937 1.00 60.19 85 GLY A N 1
ATOM 665 C CA . GLY A 1 85 ? -22.132 12.257 14.858 1.00 60.19 85 GLY A CA 1
ATOM 666 C C . GLY A 1 85 ? -22.190 13.712 14.430 1.00 60.19 85 GLY A C 1
ATOM 667 O O . GLY A 1 85 ? -21.588 14.545 15.087 1.00 60.19 85 GLY A O 1
ATOM 668 N N . GLU A 1 86 ? -22.944 14.004 13.372 1.00 48.84 86 GLU A N 1
ATOM 669 C CA . GLU A 1 86 ? -23.711 15.252 13.297 1.00 48.84 86 GLU A CA 1
ATOM 670 C C . GLU A 1 86 ? -24.944 15.014 12.411 1.00 48.84 86 GLU A C 1
ATOM 672 O O . GLU A 1 86 ? -25.010 15.389 11.244 1.00 48.84 86 GLU A O 1
ATOM 677 N N . ALA A 1 87 ? -25.911 14.278 12.964 1.00 48.44 87 ALA A N 1
ATOM 678 C CA . ALA A 1 87 ? -27.305 14.497 12.615 1.00 48.44 87 ALA A CA 1
ATOM 679 C C . ALA A 1 87 ? -27.744 15.694 13.465 1.00 48.44 87 ALA A C 1
ATOM 681 O O . ALA A 1 87 ? -27.981 15.545 14.660 1.00 48.44 87 ALA A O 1
ATOM 682 N N . ILE A 1 88 ? -27.727 16.886 12.872 1.00 54.56 88 ILE A N 1
ATOM 683 C CA . ILE A 1 88 ? -28.422 18.048 13.425 1.00 54.56 88 ILE A CA 1
ATOM 684 C C . ILE A 1 88 ? -29.913 17.877 13.122 1.00 54.56 88 ILE A C 1
ATOM 686 O O . ILE A 1 88 ? -30.312 17.859 11.956 1.00 54.56 88 ILE A O 1
ATOM 690 N N . GLU A 1 89 ? -30.688 17.655 14.183 1.00 47.34 89 GLU A N 1
ATOM 691 C CA . GLU A 1 89 ? -32.153 17.781 14.215 1.00 47.34 89 GLU A CA 1
ATOM 692 C C . GLU A 1 89 ? -32.597 19.242 14.050 1.00 47.34 89 GLU A C 1
ATOM 694 O O . GLU A 1 89 ? -31.859 20.148 14.508 1.00 47.34 89 GLU A O 1
#

Foldseek 3Di:
DVVVVCVVPDPDDDDDDPDDPPVVVVLVVLLVVLVVLLVPDALVCLVVSLVVLCVVPVPPDCPRVSNVSSVVSNVVSVVRNDPPDDPDD